Protein AF-A0A0F7KRJ9-F1 (afdb_monomer_lite)

Organism: NCBI:txid1267766

Structure (mmCIF, N/CA/C/O backbone):
data_AF-A0A0F7KRJ9-F1
#
_entry.id   AF-A0A0F7KRJ9-F1
#
loop_
_atom_site.group_PDB
_atom_site.id
_atom_site.type_symbol
_atom_site.label_atom_id
_atom_site.label_alt_id
_atom_site.label_comp_id
_atom_site.label_asym_id
_atom_site.label_entity_id
_atom_site.label_seq_id
_atom_site.pdbx_PDB_ins_code
_atom_site.Cartn_x
_atom_site.Cartn_y
_atom_site.Cartn_z
_atom_site.occupancy
_atom_site.B_iso_or_equiv
_atom_site.auth_seq_id
_atom_site.auth_comp_id
_atom_site.auth_asym_id
_atom_site.auth_atom_id
_atom_site.pdbx_PDB_model_num
ATOM 1 N N . MET A 1 1 ? 22.527 1.335 -30.197 1.00 60.66 1 MET A N 1
ATOM 2 C CA . MET A 1 1 ? 21.913 0.778 -28.984 1.00 60.66 1 MET A CA 1
ATOM 3 C C . MET A 1 1 ? 22.154 -0.714 -29.030 1.00 60.66 1 MET A C 1
ATOM 5 O O . MET A 1 1 ? 21.709 -1.338 -29.990 1.00 60.66 1 MET A O 1
ATOM 9 N N . SER A 1 2 ? 22.949 -1.252 -28.109 1.00 81.69 2 SER A N 1
ATOM 10 C CA . SER A 1 2 ? 23.115 -2.706 -27.997 1.00 81.69 2 SER A CA 1
ATOM 11 C C . SER A 1 2 ? 21.836 -3.329 -27.422 1.00 81.69 2 SER A C 1
ATOM 13 O O . SER A 1 2 ? 21.038 -2.645 -26.779 1.00 81.69 2 SER A O 1
ATOM 15 N N . GLN A 1 3 ? 21.625 -4.627 -27.650 1.00 85.25 3 GLN A N 1
ATOM 16 C CA . GLN A 1 3 ? 20.487 -5.351 -27.066 1.00 85.25 3 GLN A CA 1
ATOM 17 C C . GLN A 1 3 ? 20.493 -5.286 -25.527 1.00 85.25 3 GLN A C 1
ATOM 19 O O . GLN A 1 3 ? 19.431 -5.244 -24.907 1.00 85.25 3 GLN A O 1
ATOM 24 N N . ASP A 1 4 ? 21.677 -5.184 -24.920 1.00 88.31 4 ASP A N 1
ATOM 25 C CA . ASP A 1 4 ? 21.847 -5.069 -23.471 1.00 88.31 4 ASP A CA 1
ATOM 26 C C . ASP A 1 4 ? 21.390 -3.701 -22.936 1.00 88.31 4 ASP A C 1
ATOM 28 O O . ASP A 1 4 ? 20.716 -3.636 -21.908 1.00 88.31 4 ASP A O 1
ATOM 32 N N . GLU A 1 5 ? 21.668 -2.607 -23.658 1.00 90.94 5 GLU A N 1
ATOM 33 C CA . GLU A 1 5 ? 21.214 -1.255 -23.285 1.00 90.94 5 GLU A CA 1
ATOM 34 C C . GLU A 1 5 ? 19.680 -1.137 -23.317 1.00 90.94 5 GLU A C 1
ATOM 36 O O . GLU A 1 5 ? 19.068 -0.449 -22.492 1.00 90.94 5 GLU A O 1
ATOM 41 N N . GLU A 1 6 ? 19.035 -1.816 -24.266 1.00 91.31 6 GLU A N 1
ATOM 42 C CA . GLU A 1 6 ? 17.576 -1.844 -24.378 1.00 91.31 6 GLU A CA 1
ATOM 43 C C . GLU A 1 6 ? 16.934 -2.695 -23.270 1.00 91.31 6 GLU A C 1
ATOM 45 O O . GLU A 1 6 ? 15.950 -2.269 -22.653 1.00 91.31 6 GLU A O 1
ATOM 50 N N . ALA A 1 7 ? 17.530 -3.849 -22.954 1.00 93.69 7 ALA A N 1
ATOM 51 C CA . ALA A 1 7 ? 17.102 -4.701 -21.848 1.00 93.69 7 ALA A C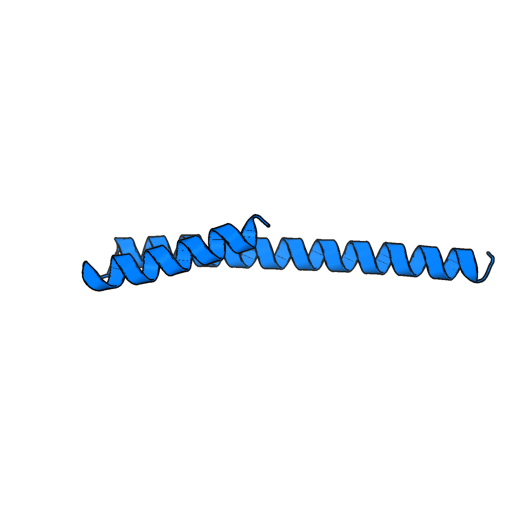A 1
ATOM 52 C C . ALA A 1 7 ? 17.234 -3.989 -20.491 1.00 93.69 7 ALA A C 1
ATOM 54 O O . ALA A 1 7 ? 16.291 -3.993 -19.695 1.00 93.69 7 ALA A O 1
ATOM 55 N N . GLU A 1 8 ? 18.355 -3.306 -20.244 1.00 95.50 8 GLU A N 1
ATOM 56 C CA . GLU A 1 8 ? 18.568 -2.544 -19.012 1.00 95.50 8 GLU A CA 1
ATOM 57 C C . GLU A 1 8 ? 17.539 -1.414 -18.866 1.00 95.50 8 GLU A C 1
ATOM 59 O O . GLU A 1 8 ? 16.933 -1.231 -17.803 1.00 95.50 8 GLU A O 1
ATOM 64 N N . ARG A 1 9 ? 17.285 -0.669 -19.949 1.00 94.81 9 ARG A N 1
ATOM 65 C CA . ARG A 1 9 ? 16.279 0.398 -19.954 1.00 94.81 9 ARG A CA 1
ATOM 66 C C . ARG A 1 9 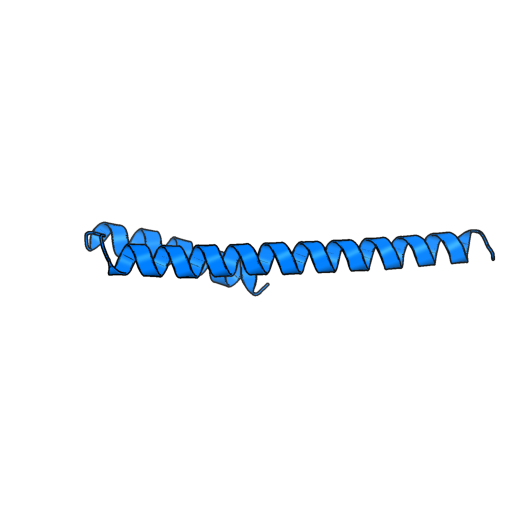? 14.884 -0.142 -19.639 1.00 94.81 9 ARG A C 1
ATOM 68 O O . ARG A 1 9 ? 14.147 0.501 -18.886 1.00 94.81 9 ARG A O 1
ATOM 75 N N . LYS A 1 10 ? 14.525 -1.305 -20.188 1.00 95.50 10 LYS A N 1
ATOM 76 C CA . LYS A 1 10 ? 13.237 -1.957 -19.930 1.00 95.50 10 LYS A CA 1
ATOM 77 C C . LYS A 1 10 ? 13.104 -2.375 -18.466 1.00 95.50 10 LYS A C 1
ATOM 79 O O . LYS A 1 10 ? 12.113 -2.020 -17.833 1.00 95.50 10 LYS A O 1
ATOM 84 N N . LEU A 1 11 ? 14.128 -3.016 -17.903 1.00 96.44 11 LEU A N 1
ATOM 85 C CA . LEU A 1 11 ? 14.141 -3.418 -16.493 1.00 96.44 11 LEU A CA 1
ATOM 86 C C . LEU A 1 11 ? 14.029 -2.215 -15.549 1.00 96.44 11 LEU A C 1
ATOM 88 O O . LEU A 1 11 ? 13.250 -2.243 -14.599 1.00 96.44 11 LEU A O 1
ATOM 92 N N . ARG A 1 12 ? 14.739 -1.115 -15.834 1.00 96.19 12 ARG A N 1
ATOM 93 C CA . ARG A 1 12 ? 14.621 0.133 -15.056 1.00 96.19 12 ARG A CA 1
ATOM 94 C C . ARG A 1 12 ? 13.209 0.717 -15.114 1.00 96.19 12 ARG A C 1
ATOM 96 O O . ARG A 1 12 ? 12.726 1.255 -14.118 1.00 96.19 12 ARG A O 1
ATOM 103 N N . HIS A 1 13 ? 12.554 0.646 -16.270 1.00 96.56 13 HIS A N 1
ATOM 104 C CA . HIS A 1 13 ? 11.180 1.115 -16.426 1.00 96.56 13 HIS A CA 1
ATOM 105 C C . HIS A 1 13 ? 10.186 0.232 -15.660 1.00 96.56 13 HIS A C 1
ATOM 107 O O . HIS A 1 13 ? 9.337 0.747 -14.936 1.00 96.56 13 HIS A O 1
ATOM 113 N N . GLU A 1 14 ? 10.320 -1.091 -15.766 1.00 97.12 14 GLU A N 1
ATOM 114 C CA . GLU A 1 14 ? 9.502 -2.045 -15.012 1.00 97.12 14 GLU A CA 1
ATOM 115 C C . GLU A 1 14 ? 9.670 -1.863 -13.501 1.00 97.12 14 GLU A C 1
ATOM 117 O O . GLU A 1 14 ? 8.670 -1.795 -12.787 1.00 97.12 14 GLU A O 1
ATOM 122 N N . LEU A 1 15 ? 10.905 -1.677 -13.023 1.00 96.50 15 LEU A N 1
ATOM 123 C CA . LEU A 1 15 ? 11.180 -1.390 -11.616 1.00 96.50 15 LEU A CA 1
ATOM 124 C C . LEU A 1 15 ? 10.448 -0.128 -11.145 1.00 96.50 15 LEU A C 1
ATOM 126 O O . LEU A 1 15 ? 9.741 -0.170 -10.142 1.00 96.50 15 LEU A O 1
ATOM 130 N N . ARG A 1 16 ? 10.546 0.977 -11.895 1.00 96.50 16 ARG A N 1
ATOM 131 C CA . ARG A 1 16 ? 9.844 2.230 -11.562 1.00 96.50 16 ARG A CA 1
ATOM 132 C C . ARG A 1 16 ? 8.330 2.053 -11.512 1.00 96.50 16 ARG A C 1
ATOM 134 O O . ARG A 1 16 ? 7.686 2.597 -10.617 1.00 96.50 16 ARG A O 1
ATOM 141 N N . ASN A 1 17 ? 7.767 1.285 -12.441 1.00 97.56 17 ASN A N 1
ATOM 142 C CA . ASN A 1 17 ? 6.338 0.984 -12.440 1.00 97.56 17 ASN A CA 1
ATOM 143 C C . ASN A 1 17 ? 5.946 0.178 -11.198 1.00 97.56 17 ASN A C 1
ATOM 145 O O . ASN A 1 17 ? 4.972 0.523 -10.533 1.00 97.56 17 ASN A O 1
ATOM 149 N N . LYS A 1 18 ? 6.729 -0.844 -10.833 1.00 96.75 18 LYS A N 1
ATOM 150 C CA . LYS A 1 18 ? 6.471 -1.645 -9.628 1.00 96.75 18 LYS A CA 1
ATOM 151 C C . LYS A 1 18 ? 6.641 -0.853 -8.336 1.00 96.75 18 LYS A C 1
ATOM 153 O O . LYS A 1 18 ? 5.846 -1.026 -7.416 1.00 96.75 18 LYS A O 1
ATOM 158 N N . GLU A 1 19 ? 7.593 0.071 -8.274 1.00 96.19 19 GLU A N 1
ATOM 159 C CA . GLU A 1 19 ? 7.706 1.009 -7.154 1.00 96.19 19 GLU A CA 1
ATOM 160 C C . GLU A 1 19 ? 6.491 1.941 -7.051 1.00 96.19 19 GLU A C 1
ATOM 162 O O . GLU A 1 19 ? 6.007 2.204 -5.950 1.00 96.19 19 GLU A O 1
ATOM 167 N N . ALA A 1 20 ? 5.980 2.437 -8.182 1.00 96.12 20 ALA A N 1
ATOM 168 C CA . ALA A 1 20 ? 4.783 3.273 -8.205 1.00 96.12 20 ALA A CA 1
ATOM 169 C C . ALA A 1 20 ? 3.534 2.492 -7.760 1.00 96.12 20 ALA A C 1
ATOM 171 O O . ALA A 1 20 ? 2.780 2.983 -6.920 1.00 96.12 20 ALA A O 1
ATOM 172 N N . GLU A 1 21 ? 3.355 1.262 -8.254 1.00 96.50 21 GLU A N 1
ATOM 173 C CA . GLU A 1 21 ? 2.293 0.348 -7.810 1.00 96.50 21 GLU A CA 1
ATOM 174 C C . GLU A 1 21 ? 2.388 0.075 -6.299 1.00 96.50 21 GLU A C 1
ATOM 176 O O . GLU A 1 21 ? 1.382 0.191 -5.595 1.00 96.50 21 GLU A O 1
ATOM 181 N N . LYS A 1 22 ? 3.594 -0.205 -5.773 1.00 94.88 22 LYS A N 1
ATOM 182 C CA . LYS A 1 22 ? 3.818 -0.397 -4.328 1.00 94.88 22 LYS A CA 1
ATOM 183 C C . LYS A 1 22 ? 3.342 0.821 -3.531 1.00 94.88 22 LYS A C 1
ATOM 185 O O . LYS A 1 22 ? 2.579 0.660 -2.581 1.00 94.88 22 LYS A O 1
ATOM 190 N N . ARG A 1 23 ? 3.741 2.036 -3.928 1.00 94.94 23 ARG A N 1
ATOM 191 C CA . ARG A 1 23 ? 3.341 3.278 -3.235 1.00 94.94 23 ARG A CA 1
ATOM 192 C C . ARG A 1 23 ? 1.828 3.498 -3.261 1.00 94.94 23 ARG A C 1
ATOM 194 O O . ARG A 1 23 ? 1.261 3.931 -2.260 1.00 94.94 23 ARG A O 1
ATOM 201 N N . ALA A 1 24 ? 1.168 3.190 -4.377 1.00 95.62 24 ALA A N 1
ATOM 202 C CA . ALA A 1 24 ? -0.285 3.301 -4.481 1.00 95.62 24 ALA A CA 1
ATOM 203 C C . ALA A 1 24 ? -0.996 2.347 -3.506 1.00 95.62 24 ALA A C 1
ATOM 205 O O . ALA A 1 24 ? -1.881 2.772 -2.763 1.00 95.62 24 ALA A O 1
ATOM 206 N N . LEU A 1 25 ? -0.557 1.085 -3.446 1.00 94.94 25 LEU A N 1
ATOM 207 C CA . LEU A 1 25 ? -1.105 0.087 -2.522 1.00 94.94 25 LEU A CA 1
ATOM 208 C C . LEU A 1 25 ? -0.879 0.470 -1.052 1.00 94.94 25 LEU A C 1
ATOM 210 O O . LEU A 1 25 ? -1.801 0.361 -0.245 1.00 94.94 25 LEU A O 1
ATOM 214 N N . GLN A 1 26 ? 0.305 0.984 -0.707 1.00 93.75 26 GLN A N 1
ATOM 215 C CA . GLN A 1 26 ? 0.580 1.518 0.632 1.00 93.75 26 GLN A CA 1
ATOM 216 C C . GLN A 1 26 ? -0.377 2.668 0.993 1.00 93.75 26 GLN A C 1
ATOM 218 O O . GLN A 1 26 ? -0.909 2.711 2.102 1.00 93.75 26 GLN A O 1
ATOM 223 N N . GLY A 1 27 ? -0.659 3.571 0.047 1.00 93.88 27 GLY A N 1
ATOM 224 C CA . GLY A 1 27 ? -1.640 4.643 0.230 1.00 93.88 27 GLY A CA 1
ATOM 225 C C . GLY A 1 27 ? -3.056 4.124 0.501 1.00 93.88 27 GLY A C 1
ATOM 226 O O . GLY A 1 27 ? -3.722 4.612 1.415 1.00 93.88 27 GLY A O 1
ATOM 227 N N . MET A 1 28 ? -3.495 3.099 -0.234 1.00 94.38 28 MET A N 1
ATOM 228 C CA . MET A 1 28 ? -4.799 2.458 -0.017 1.00 94.38 28 MET A CA 1
ATOM 229 C C . MET A 1 28 ? -4.895 1.801 1.363 1.00 94.38 28 MET A C 1
ATOM 231 O O . MET A 1 28 ? -5.906 1.951 2.044 1.00 94.38 28 MET A O 1
ATOM 235 N N . LEU A 1 29 ? -3.839 1.110 1.803 1.00 93.06 29 LEU A N 1
ATOM 236 C CA . LEU A 1 29 ? -3.785 0.502 3.135 1.00 93.06 29 LEU A CA 1
ATOM 237 C C . LEU A 1 29 ? -3.859 1.553 4.245 1.00 93.06 29 LEU A C 1
ATOM 239 O O . LEU A 1 29 ? -4.561 1.348 5.237 1.00 93.06 29 LEU A O 1
ATOM 243 N N . LYS A 1 30 ? -3.191 2.697 4.068 1.00 92.62 30 LYS A N 1
ATOM 244 C CA . LYS A 1 30 ? -3.289 3.817 5.008 1.00 92.62 30 LYS A CA 1
ATOM 245 C C . LYS A 1 30 ? -4.726 4.339 5.103 1.00 92.62 30 LYS A C 1
ATOM 247 O O . LYS A 1 30 ? -5.276 4.369 6.194 1.00 92.62 30 LYS A O 1
ATOM 252 N N . GLN A 1 31 ? -5.360 4.637 3.968 1.00 93.19 31 GLN A N 1
ATOM 253 C CA . GLN A 1 31 ? -6.754 5.103 3.937 1.00 93.19 31 GLN A CA 1
ATOM 254 C C . GLN A 1 31 ? -7.733 4.095 4.550 1.00 93.19 31 GLN A C 1
ATOM 256 O O . GLN A 1 31 ? -8.662 4.483 5.253 1.00 93.19 31 GLN A O 1
ATOM 261 N N . ALA A 1 32 ? -7.531 2.799 4.297 1.00 90.50 32 ALA A N 1
ATOM 262 C CA . ALA A 1 32 ? -8.339 1.748 4.905 1.00 90.50 32 ALA A CA 1
ATOM 263 C C . ALA A 1 32 ? -8.157 1.700 6.429 1.00 90.50 32 ALA A C 1
ATOM 265 O O . ALA A 1 32 ? -9.133 1.511 7.146 1.00 90.50 32 ALA A O 1
ATOM 266 N N . SER A 1 33 ? -6.929 1.902 6.921 1.00 90.25 33 SER A N 1
ATOM 267 C CA . SER A 1 33 ? -6.636 1.970 8.360 1.00 90.25 33 SER A CA 1
ATOM 268 C C . SER A 1 33 ? -7.358 3.141 9.019 1.00 90.25 33 SER A C 1
ATOM 270 O O . SER A 1 33 ? -8.041 2.940 10.018 1.00 90.25 33 SER A O 1
ATOM 272 N N . ASP A 1 34 ? -7.239 4.333 8.428 1.00 89.31 34 ASP A N 1
ATOM 273 C CA . ASP A 1 34 ? -7.855 5.561 8.939 1.00 89.31 34 ASP A CA 1
ATOM 274 C C . ASP A 1 34 ? -9.386 5.401 8.989 1.00 89.31 34 ASP A C 1
ATOM 276 O O . ASP A 1 34 ? -10.019 5.646 10.010 1.00 89.31 34 ASP A O 1
ATOM 280 N N . ARG A 1 35 ? -9.984 4.843 7.929 1.00 88.00 35 ARG A N 1
ATOM 281 C CA . ARG A 1 35 ? -11.433 4.620 7.868 1.00 88.00 35 ARG A CA 1
ATOM 282 C C . ARG A 1 35 ? -11.938 3.566 8.855 1.00 88.00 35 ARG A C 1
ATOM 284 O O . ARG A 1 35 ? -13.087 3.643 9.281 1.00 88.00 35 ARG A O 1
ATOM 291 N N . ILE A 1 36 ? -11.123 2.565 9.190 1.00 87.75 36 ILE A N 1
ATOM 292 C CA . ILE A 1 36 ? -11.472 1.594 10.234 1.00 87.75 36 ILE A CA 1
ATOM 293 C C . ILE A 1 36 ? -11.500 2.283 11.595 1.00 87.75 36 ILE A C 1
ATOM 295 O O . ILE A 1 36 ? -12.437 2.046 12.348 1.00 87.75 36 ILE A O 1
ATOM 299 N N . GLU A 1 37 ? -10.531 3.146 11.901 1.00 85.50 37 GLU A N 1
ATOM 300 C CA . GLU A 1 37 ? -10.538 3.910 13.156 1.00 85.50 37 GLU A CA 1
ATOM 301 C C . GLU A 1 37 ? -11.752 4.835 13.256 1.00 85.50 37 GLU A C 1
ATOM 303 O O . GLU A 1 37 ? -12.459 4.780 14.261 1.00 85.50 37 GLU A O 1
ATOM 308 N N . ASP A 1 38 ? -12.074 5.572 12.190 1.00 86.69 38 ASP A N 1
ATOM 309 C CA . ASP A 1 38 ? -13.253 6.449 12.15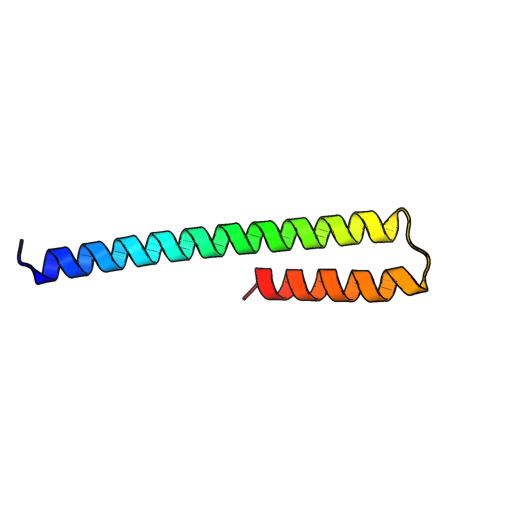9 1.00 86.69 38 ASP A CA 1
ATOM 310 C C . ASP A 1 38 ? -14.560 5.680 12.452 1.00 86.69 38 ASP A C 1
ATOM 312 O O . ASP A 1 38 ? -15.444 6.150 13.175 1.00 86.69 38 ASP A O 1
ATOM 316 N N . LEU A 1 39 ? -14.703 4.470 11.898 1.00 83.00 39 LEU A N 1
ATOM 317 C CA . LEU A 1 39 ? -15.872 3.611 12.130 1.00 83.00 39 LEU A CA 1
ATOM 318 C C . LEU A 1 39 ? -15.901 3.032 13.551 1.00 83.00 39 LEU A C 1
ATOM 320 O O . LEU A 1 39 ? -16.963 2.908 14.158 1.00 83.00 39 LEU A O 1
ATOM 324 N N . VAL A 1 40 ? -14.734 2.684 14.090 1.00 85.19 40 VAL A N 1
ATOM 325 C CA . VAL A 1 40 ? -14.588 2.142 15.446 1.00 85.19 40 VAL A CA 1
ATOM 326 C C . VAL A 1 40 ? -14.959 3.171 16.507 1.00 85.19 40 VAL A C 1
ATOM 328 O O . VAL A 1 40 ? -15.608 2.822 17.495 1.00 85.19 40 VAL A O 1
ATOM 331 N N . GLU A 1 41 ? -14.563 4.426 16.308 1.00 77.19 41 GLU A N 1
ATOM 332 C CA . GLU A 1 41 ? -14.876 5.513 17.236 1.00 77.19 41 GLU A CA 1
ATOM 333 C C . 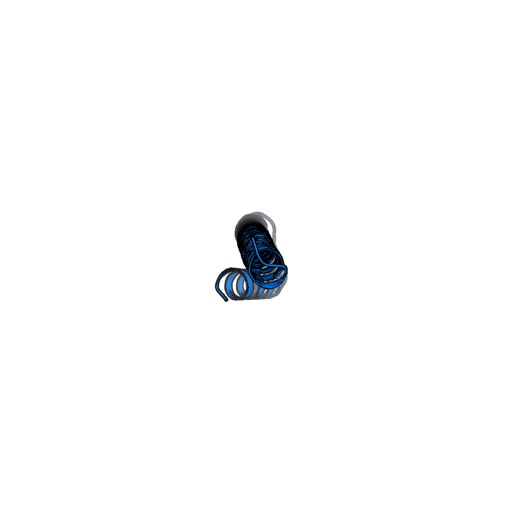GLU A 1 41 ? -16.354 5.921 17.193 1.00 77.19 41 GLU A C 1
ATOM 335 O O . GLU A 1 41 ? -16.884 6.384 18.204 1.00 77.19 41 GLU A O 1
ATOM 340 N N . SER A 1 42 ? -17.029 5.729 16.055 1.00 80.38 42 SER A N 1
ATOM 341 C CA . SER A 1 42 ? -18.405 6.198 15.858 1.00 80.38 42 SER A CA 1
ATOM 342 C C . SER A 1 42 ? -19.501 5.195 16.232 1.00 80.38 42 SER A C 1
ATOM 344 O O . SER A 1 42 ? -20.543 5.646 16.706 1.00 80.38 42 SER A O 1
ATOM 346 N N . ASP A 1 43 ? -19.309 3.880 16.037 1.00 71.25 43 ASP A N 1
ATOM 347 C CA . ASP A 1 43 ? -20.445 2.928 16.062 1.00 71.25 43 ASP A CA 1
ATOM 348 C C . ASP A 1 43 ? -20.121 1.508 16.589 1.00 71.25 43 ASP A C 1
ATOM 350 O O . ASP A 1 43 ? -20.895 0.572 16.395 1.00 71.25 43 ASP A O 1
ATOM 354 N N . CYS A 1 44 ? -18.968 1.290 17.241 1.00 76.31 44 CYS A N 1
ATOM 355 C CA . CYS A 1 44 ? -18.603 -0.036 17.771 1.00 76.31 44 CYS A CA 1
ATOM 356 C C . CYS A 1 44 ? -18.819 -0.184 19.283 1.00 76.31 44 CYS A C 1
ATOM 358 O O . CYS A 1 44 ? -18.433 0.679 20.070 1.00 76.31 44 CYS A O 1
ATOM 360 N N . GLU A 1 45 ? -19.326 -1.348 19.700 1.00 79.25 45 GLU A N 1
ATOM 361 C CA . GLU A 1 45 ? -19.233 -1.821 21.087 1.00 79.25 45 GLU A CA 1
ATOM 362 C C . GLU A 1 45 ? -17.773 -2.112 21.474 1.00 79.25 45 GLU A C 1
ATOM 364 O O . GLU A 1 45 ? -16.959 -2.486 20.626 1.00 79.25 45 GLU A O 1
ATOM 369 N N . GLU A 1 46 ? -17.438 -1.960 22.759 1.00 73.31 46 GLU A N 1
ATOM 370 C CA . GLU A 1 46 ? -16.063 -2.006 23.284 1.00 73.31 46 GLU A CA 1
ATOM 371 C C . GLU A 1 46 ? -15.271 -3.261 22.848 1.00 73.31 46 GLU A C 1
ATOM 373 O O . GLU A 1 46 ? -14.102 -3.150 22.476 1.00 73.31 46 GLU A O 1
ATOM 378 N N . GLU A 1 47 ? -15.911 -4.438 22.800 1.00 72.50 47 GLU A N 1
ATOM 379 C CA . GLU A 1 47 ? -15.287 -5.696 22.343 1.00 72.50 47 GLU A CA 1
ATOM 380 C C . GLU A 1 47 ? -14.907 -5.680 20.849 1.00 72.50 47 GLU A C 1
ATOM 382 O O . GLU A 1 47 ? -13.891 -6.253 20.441 1.00 72.50 47 GLU A O 1
ATOM 387 N N . ASN A 1 48 ? -15.681 -4.982 20.015 1.00 78.50 48 ASN A N 1
ATOM 388 C CA . ASN A 1 48 ? -15.428 -4.879 18.577 1.00 78.50 48 ASN A CA 1
ATOM 389 C C . ASN A 1 48 ? -14.358 -3.826 18.254 1.00 78.50 48 ASN A C 1
ATOM 391 O O . ASN A 1 48 ? -13.632 -3.970 17.261 1.00 78.50 48 ASN A O 1
ATOM 395 N N . LYS A 1 49 ? -14.188 -2.818 19.123 1.00 81.50 49 LYS A N 1
ATOM 396 C CA . LYS A 1 49 ? -13.149 -1.787 18.970 1.00 81.50 49 LYS A CA 1
ATOM 397 C C . LYS A 1 49 ? -11.746 -2.380 18.994 1.00 81.50 49 LYS A C 1
ATOM 399 O O . LYS A 1 49 ? -10.902 -1.993 18.184 1.00 81.50 49 LYS A O 1
ATOM 404 N N . GLU A 1 50 ? -11.484 -3.337 19.884 1.00 83.69 50 GLU A N 1
ATOM 405 C CA . GLU A 1 50 ? -10.145 -3.920 20.036 1.00 83.69 50 GLU A CA 1
ATOM 406 C C . GLU A 1 50 ? -9.723 -4.722 18.790 1.00 83.69 50 GLU A C 1
ATOM 408 O O . GLU A 1 50 ? -8.598 -4.595 18.296 1.00 83.69 50 GLU A O 1
ATOM 413 N N . SER A 1 51 ? -10.641 -5.520 18.240 1.00 82.44 51 SER A N 1
ATOM 414 C CA . SER A 1 51 ? -10.394 -6.324 17.036 1.00 82.44 51 SER A CA 1
ATOM 415 C C . SER A 1 51 ? -10.169 -5.455 15.799 1.00 82.44 51 SER A C 1
ATOM 417 O O . SER A 1 51 ? -9.238 -5.695 15.023 1.00 82.44 51 SER A O 1
ATOM 419 N N . ALA A 1 52 ? -10.976 -4.409 15.634 1.00 83.19 52 ALA A N 1
ATOM 420 C CA . ALA A 1 52 ? -10.857 -3.483 14.517 1.00 83.19 52 ALA A CA 1
ATOM 421 C C . ALA A 1 52 ? -9.602 -2.592 14.627 1.00 83.19 52 ALA A C 1
ATOM 423 O O . ALA A 1 52 ? -8.888 -2.417 13.637 1.00 83.19 52 ALA A O 1
ATOM 424 N N . SER A 1 53 ? -9.237 -2.157 15.837 1.00 84.12 53 SER A N 1
ATOM 425 C CA . SER A 1 53 ? -7.981 -1.432 16.095 1.00 84.12 53 SER A CA 1
ATOM 426 C C . SER A 1 53 ? -6.751 -2.275 15.736 1.00 84.12 53 SER A C 1
ATOM 428 O O . SER A 1 53 ? -5.819 -1.794 15.087 1.00 84.12 53 SER A O 1
ATOM 430 N N . LYS A 1 54 ? -6.760 -3.575 16.069 1.00 88.12 54 LYS A N 1
ATOM 431 C CA . LYS A 1 54 ? -5.699 -4.515 15.660 1.00 88.12 54 LYS A CA 1
ATOM 432 C C . LYS A 1 54 ? -5.604 -4.655 14.137 1.00 88.12 54 LYS A C 1
ATOM 434 O O . LYS A 1 54 ? -4.497 -4.774 13.609 1.00 88.12 54 LYS A O 1
ATOM 439 N N . ALA A 1 55 ? -6.728 -4.648 13.419 1.00 86.56 55 ALA A N 1
ATOM 440 C CA . ALA A 1 55 ? -6.735 -4.702 11.957 1.00 86.56 55 ALA A CA 1
ATOM 441 C C . ALA A 1 55 ? -6.158 -3.418 11.333 1.00 86.56 55 ALA A C 1
ATOM 443 O O . ALA A 1 55 ? -5.261 -3.507 10.490 1.00 86.56 55 ALA A O 1
ATOM 444 N N . ALA A 1 56 ? -6.582 -2.243 11.808 1.00 88.62 56 ALA A N 1
ATOM 445 C CA . ALA A 1 56 ? -6.042 -0.954 11.372 1.00 88.62 56 ALA A CA 1
ATOM 446 C C . ALA A 1 56 ? -4.525 -0.859 11.611 1.00 88.62 56 ALA A C 1
ATOM 448 O O . ALA A 1 56 ? -3.771 -0.445 10.731 1.00 88.62 56 ALA A O 1
ATOM 44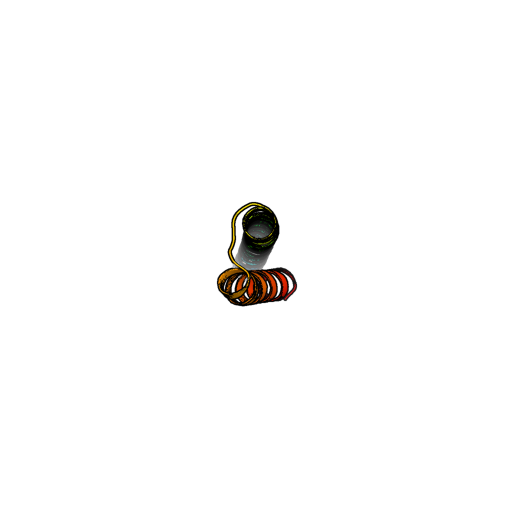9 N N . GLN A 1 57 ? -4.041 -1.336 12.761 1.00 89.25 57 GLN A N 1
ATOM 450 C CA . GLN A 1 57 ? 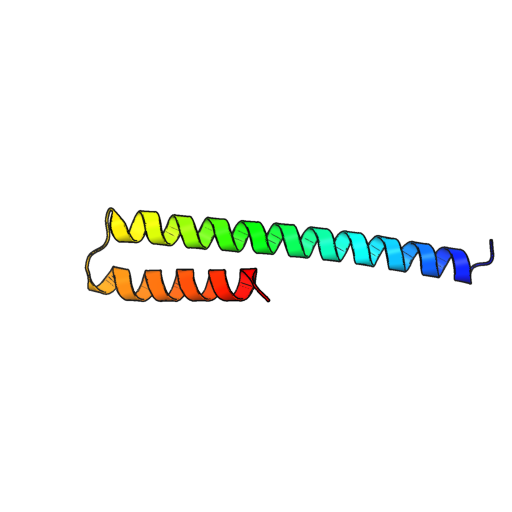-2.610 -1.357 13.068 1.00 89.25 57 GLN A CA 1
ATOM 451 C C . GLN A 1 57 ? -1.808 -2.245 12.100 1.00 89.25 57 GLN A C 1
ATOM 453 O O . GLN A 1 57 ? -0.709 -1.873 11.680 1.00 89.25 57 GLN A O 1
ATOM 458 N N . ARG A 1 58 ? -2.353 -3.406 11.706 1.00 89.31 58 ARG A N 1
ATOM 459 C CA . ARG A 1 58 ? -1.716 -4.300 10.719 1.00 89.31 58 ARG A CA 1
ATOM 460 C C . ARG A 1 58 ? -1.599 -3.636 9.350 1.00 89.31 58 ARG A C 1
ATOM 462 O O . ARG A 1 58 ? -0.543 -3.725 8.726 1.00 89.31 58 ARG A O 1
ATOM 469 N N . TYR A 1 59 ? -2.648 -2.951 8.903 1.00 87.25 59 TYR A N 1
ATOM 470 C CA . TYR A 1 59 ? -2.632 -2.220 7.636 1.00 87.25 59 TYR A CA 1
ATOM 471 C C . TYR A 1 59 ? -1.663 -1.040 7.660 1.00 87.25 59 TYR A C 1
ATOM 473 O O . TYR A 1 59 ? -0.905 -0.866 6.708 1.00 87.25 59 TYR A O 1
ATOM 481 N N . ARG A 1 60 ? -1.590 -0.303 8.773 1.00 87.88 60 ARG A N 1
ATOM 482 C CA . ARG A 1 60 ? -0.610 0.777 8.959 1.00 87.88 60 ARG A CA 1
ATOM 483 C C . ARG A 1 60 ? 0.826 0.278 8.848 1.00 87.88 60 ARG A C 1
ATOM 485 O O . ARG A 1 60 ? 1.634 0.892 8.160 1.00 87.88 60 ARG A O 1
ATOM 492 N N . ARG A 1 61 ? 1.126 -0.864 9.473 1.00 89.94 61 ARG A N 1
ATOM 493 C CA . ARG A 1 61 ? 2.445 -1.495 9.380 1.00 89.94 61 ARG A CA 1
ATOM 494 C C . ARG A 1 61 ? 2.779 -1.883 7.938 1.00 89.94 61 ARG A C 1
ATOM 496 O O . ARG A 1 61 ? 3.829 -1.490 7.441 1.00 89.94 61 ARG A O 1
ATOM 503 N N . ALA A 1 62 ? 1.861 -2.561 7.250 1.00 86.56 62 ALA A N 1
ATOM 504 C CA . ALA A 1 62 ? 2.036 -2.954 5.850 1.00 86.56 62 ALA A CA 1
ATOM 505 C C . ALA A 1 62 ? 2.146 -1.753 4.887 1.00 86.56 62 ALA A C 1
ATOM 507 O O . ALA A 1 62 ? 2.800 -1.846 3.853 1.00 86.56 62 ALA A O 1
ATOM 508 N N . ALA A 1 63 ? 1.548 -0.609 5.229 1.00 84.75 63 ALA A N 1
ATOM 509 C CA . ALA A 1 63 ? 1.693 0.635 4.477 1.00 84.75 63 ALA A CA 1
ATOM 510 C C . ALA A 1 63 ? 3.062 1.319 4.677 1.00 84.75 63 ALA A C 1
ATOM 512 O O . ALA A 1 63 ? 3.433 2.172 3.873 1.00 84.75 63 ALA A O 1
ATOM 513 N N . SER A 1 64 ? 3.794 0.975 5.743 1.00 79.75 64 SER A N 1
ATOM 514 C CA . SER A 1 64 ? 5.071 1.601 6.124 1.00 79.75 64 SER A CA 1
ATOM 515 C C . SER A 1 64 ? 6.328 0.778 5.801 1.00 79.75 64 SER A C 1
ATOM 517 O O . SER A 1 64 ? 7.428 1.323 5.876 1.00 79.75 64 SER A O 1
ATOM 519 N N . GLU A 1 65 ? 6.172 -0.501 5.435 1.00 66.50 65 GLU A N 1
ATOM 520 C CA . GLU A 1 65 ? 7.239 -1.424 4.985 1.00 66.50 65 GLU A CA 1
ATOM 521 C C . GLU A 1 65 ? 7.471 -1.339 3.458 1.00 66.50 65 GLU A C 1
ATOM 523 O O . GLU A 1 65 ? 8.628 -1.318 2.977 1.00 66.50 65 GLU A O 1
#

Radius of gyration: 19.22 Å; chains: 1; bounding box: 44×13×52 Å

pLDDT: mean 87.93, std 7.99, range [60.66, 97.56]

Sequence (65 aa):
MSQDEEAERKLRHELRNKEAEKRALQGMLKQASDRIEDLVESDCEEENKESASKAAQRYRRAASE

Foldseek 3Di:
DDPVVVVVVVVVVVVVVVVVVLLVQLVVLQVVLVVLQVCLVPDDDPVVSVVSNVSSVVSNVSSVD

Secondary structure (DSSP, 8-state):
--HHHHHHHHHHHHHHHHHHHHHHHHHHHHHHHHHHHHHHHHH--HHHHHHHHHHHHHHHHHHH-